Protein AF-A0A8S2FS53-F1 (afdb_monomer_lite)

Organism: NCBI:txid1234261

InterPro domains:
  IPR036691 Endonuclease/exonuclease/phosphatase superfamily [G3DSA:3.60.10.10] (2-83)

Structure (mmCIF, N/CA/C/O backbone):
data_AF-A0A8S2FS53-F1
#
_entry.id   AF-A0A8S2FS53-F1
#
loop_
_atom_site.group_PDB
_atom_site.id
_atom_site.type_symbol
_atom_site.label_atom_id
_atom_site.label_alt_id
_atom_site.label_comp_id
_atom_site.label_asym_id
_atom_site.label_entity_id
_atom_site.label_seq_id
_atom_site.pdbx_PDB_ins_code
_atom_site.Cartn_x
_atom_site.Cartn_y
_atom_site.Cartn_z
_atom_site.occupancy
_atom_site.B_iso_or_equiv
_atom_site.auth_seq_id
_atom_site.auth_comp_id
_atom_site.auth_asym_id
_atom_site.auth_atom_id
_atom_site.pdbx_PDB_model_num
ATOM 1 N N . MET A 1 1 ? -16.173 -11.121 13.273 1.00 83.44 1 MET A N 1
ATOM 2 C CA . MET A 1 1 ? -15.997 -11.750 11.947 1.00 83.44 1 MET A CA 1
ATOM 3 C C . MET A 1 1 ? -14.787 -11.100 11.314 1.00 83.44 1 MET A C 1
ATOM 5 O O . MET A 1 1 ? -14.750 -9.879 11.305 1.00 83.44 1 MET A O 1
ATOM 9 N N . PHE A 1 2 ? -13.807 -11.898 10.898 1.00 95.00 2 PHE A N 1
ATOM 10 C CA . PHE A 1 2 ? -12.571 -11.412 10.286 1.00 95.00 2 PHE A CA 1
ATOM 11 C C . PHE A 1 2 ? -12.792 -11.155 8.790 1.00 95.00 2 PHE A C 1
ATOM 13 O O . PHE A 1 2 ? -13.304 -12.036 8.099 1.00 95.00 2 PHE A O 1
ATOM 20 N N . ASN A 1 3 ? -12.432 -9.968 8.304 1.00 96.44 3 ASN A N 1
ATOM 21 C CA . ASN A 1 3 ? -12.714 -9.502 6.949 1.00 96.44 3 ASN A CA 1
ATOM 22 C C . ASN A 1 3 ? -11.433 -9.105 6.214 1.00 96.44 3 ASN A C 1
ATOM 24 O O . ASN A 1 3 ? -10.629 -8.316 6.709 1.00 96.44 3 ASN A O 1
ATOM 28 N N . VAL A 1 4 ? -11.298 -9.586 4.980 1.00 96.88 4 VAL A N 1
ATOM 29 C CA . VAL A 1 4 ? -10.177 -9.258 4.095 1.00 96.88 4 VAL A CA 1
ATOM 30 C C . VAL A 1 4 ? -10.714 -8.576 2.844 1.00 96.88 4 VAL A C 1
ATOM 32 O O . VAL A 1 4 ? -11.622 -9.093 2.195 1.00 96.88 4 VAL A O 1
ATOM 35 N N . ALA A 1 5 ? -10.143 -7.426 2.498 1.00 96.94 5 ALA A N 1
ATOM 36 C CA . ALA A 1 5 ? -10.407 -6.729 1.246 1.00 96.94 5 ALA A CA 1
ATOM 37 C C . ALA A 1 5 ? -9.179 -6.787 0.335 1.00 96.94 5 ALA A C 1
ATOM 39 O O . ALA A 1 5 ? -8.042 -6.846 0.802 1.00 96.94 5 ALA A O 1
ATOM 40 N N . PHE A 1 6 ? -9.403 -6.743 -0.976 1.00 96.94 6 PHE A N 1
ATOM 41 C CA . PHE A 1 6 ? -8.332 -6.728 -1.964 1.00 96.94 6 PHE A CA 1
ATOM 42 C C . PHE A 1 6 ? -8.638 -5.727 -3.075 1.00 96.94 6 PHE A C 1
ATOM 44 O O . PHE A 1 6 ? -9.760 -5.684 -3.580 1.00 96.94 6 PHE A O 1
ATOM 51 N N . LEU A 1 7 ? -7.634 -4.945 -3.469 1.00 96.44 7 LEU A N 1
ATOM 52 C CA . LEU A 1 7 ? -7.745 -3.938 -4.517 1.00 96.44 7 LEU A CA 1
ATOM 53 C C . LEU A 1 7 ? -6.517 -3.968 -5.431 1.00 96.44 7 LEU A C 1
ATOM 55 O O . LEU A 1 7 ? -5.375 -3.874 -4.984 1.00 96.44 7 LEU A O 1
ATOM 59 N N . ASN A 1 8 ? -6.752 -4.033 -6.738 1.00 96.50 8 ASN A N 1
ATOM 60 C CA . ASN A 1 8 ? -5.730 -3.697 -7.723 1.00 96.50 8 ASN A CA 1
ATOM 61 C C . ASN A 1 8 ? -5.755 -2.176 -7.936 1.00 96.50 8 ASN A C 1
ATOM 63 O O . ASN A 1 8 ? -6.683 -1.666 -8.563 1.00 96.50 8 ASN A O 1
ATOM 67 N N . VAL A 1 9 ? -4.778 -1.463 -7.368 1.00 95.06 9 VAL A N 1
ATOM 68 C CA . VAL A 1 9 ? -4.796 0.007 -7.281 1.00 95.06 9 VAL A CA 1
ATOM 69 C C . VAL A 1 9 ? -4.214 0.693 -8.517 1.00 95.06 9 VAL A C 1
ATOM 71 O O . VAL A 1 9 ? -4.494 1.864 -8.733 1.00 95.06 9 VAL A O 1
ATOM 74 N N . LYS A 1 10 ? -3.444 -0.027 -9.349 1.00 94.94 10 LYS A N 1
ATOM 75 C CA . LYS A 1 10 ? -2.801 0.508 -10.568 1.00 94.94 10 LYS A CA 1
ATOM 76 C C . LYS A 1 10 ? -2.058 1.830 -10.312 1.00 94.94 10 LYS A C 1
ATOM 78 O O . LYS A 1 10 ? -2.253 2.819 -11.011 1.00 94.94 10 LYS A O 1
ATOM 83 N N . GLY A 1 11 ? -1.216 1.824 -9.283 1.00 92.25 11 GLY A N 1
ATOM 84 C CA . GLY A 1 11 ? -0.479 2.981 -8.789 1.00 92.25 11 GLY A CA 1
ATOM 85 C C . GLY A 1 11 ? -1.092 3.547 -7.515 1.00 92.25 11 GLY A C 1
ATOM 86 O O . GLY A 1 11 ? -2.080 4.270 -7.545 1.00 92.25 11 GLY A O 1
ATOM 87 N N . LEU A 1 12 ? -0.472 3.268 -6.369 1.00 92.38 12 LEU A N 1
ATOM 88 C CA . LEU A 1 12 ? -1.017 3.698 -5.082 1.00 92.38 12 LEU A CA 1
ATOM 89 C C . LEU A 1 12 ? -0.958 5.216 -4.902 1.00 92.38 12 LEU A C 1
ATOM 91 O O . LEU A 1 12 ? -1.919 5.800 -4.427 1.00 92.38 12 LEU A O 1
ATOM 95 N N . VAL A 1 13 ? 0.145 5.859 -5.290 1.00 91.12 13 VAL A N 1
ATOM 96 C CA . VAL A 1 13 ? 0.358 7.303 -5.086 1.00 91.12 13 VAL A CA 1
ATOM 97 C C . VAL A 1 13 ? -0.758 8.170 -5.693 1.00 91.12 13 VAL A C 1
ATOM 99 O O . VAL A 1 13 ? -1.350 8.947 -4.944 1.00 91.12 13 VAL A O 1
ATOM 102 N N . PRO A 1 14 ? -1.105 8.053 -6.993 1.00 91.88 14 PRO A N 1
ATOM 103 C CA . PRO A 1 14 ? -2.171 8.871 -7.576 1.00 91.88 14 PRO A CA 1
ATOM 104 C C . PRO A 1 14 ? -3.563 8.562 -7.004 1.00 91.88 14 PRO A C 1
ATOM 106 O O . PRO A 1 14 ? -4.422 9.438 -7.005 1.00 91.88 14 PRO A O 1
ATOM 109 N N . HIS A 1 15 ? -3.781 7.348 -6.491 1.00 93.94 15 HIS A N 1
ATOM 110 C CA . HIS A 1 15 ? -5.078 6.881 -5.992 1.00 93.94 15 HIS A CA 1
ATOM 111 C C . HIS A 1 15 ? -5.178 6.855 -4.462 1.00 93.94 15 HIS A C 1
ATOM 113 O O . HIS A 1 15 ? -6.183 6.407 -3.909 1.00 93.94 15 HIS A O 1
ATOM 119 N N . PHE A 1 16 ? -4.156 7.337 -3.747 1.00 93.19 16 PHE A N 1
ATOM 120 C CA . PHE A 1 16 ? -4.078 7.162 -2.300 1.00 93.19 16 PHE A CA 1
ATOM 121 C C . PHE A 1 16 ? -5.234 7.853 -1.576 1.00 93.19 16 PHE A C 1
ATOM 123 O O . PHE A 1 16 ? -5.805 7.281 -0.654 1.00 93.19 16 PHE A O 1
ATOM 130 N N . LYS A 1 17 ? -5.633 9.043 -2.040 1.00 93.19 17 LYS A N 1
ATOM 131 C CA . LYS A 1 17 ? -6.774 9.779 -1.482 1.00 93.19 17 LYS A CA 1
ATOM 132 C C . LYS A 1 17 ? -8.089 9.005 -1.616 1.00 93.19 17 LYS A C 1
ATOM 134 O O . LYS A 1 17 ? -8.937 9.089 -0.730 1.00 93.19 17 LYS A O 1
ATOM 139 N N . ASP A 1 18 ? -8.268 8.258 -2.698 1.00 94.19 18 ASP A N 1
ATOM 140 C CA . ASP A 1 18 ? -9.477 7.460 -2.905 1.00 94.19 18 ASP A CA 1
ATOM 141 C C . ASP A 1 18 ? -9.461 6.247 -1.973 1.00 94.19 18 ASP A C 1
ATOM 143 O O . ASP A 1 18 ? -10.433 5.990 -1.265 1.00 94.19 18 ASP A O 1
ATOM 147 N N . VAL A 1 19 ? -8.314 5.563 -1.884 1.00 93.75 19 VAL A N 1
ATOM 148 C CA . VAL A 1 19 ? -8.083 4.443 -0.957 1.00 93.75 19 VAL A CA 1
ATOM 149 C C . VAL A 1 19 ? -8.305 4.869 0.497 1.00 93.75 19 VAL A C 1
ATOM 151 O O . VAL A 1 19 ? -9.009 4.181 1.236 1.00 93.75 19 VAL A O 1
ATOM 154 N N . SER A 1 20 ? -7.771 6.024 0.903 1.00 94.31 20 SER A N 1
ATOM 155 C CA . SER A 1 20 ? -7.865 6.536 2.274 1.00 94.31 20 SER A CA 1
ATOM 156 C C . SER A 1 20 ? -9.263 7.006 2.670 1.00 94.31 20 SER A C 1
ATOM 158 O O . SER A 1 20 ? -9.500 7.244 3.849 1.00 94.31 20 SER A O 1
ATOM 160 N N . ASN A 1 21 ? -10.182 7.145 1.711 1.00 94.88 21 ASN A N 1
ATOM 161 C CA . ASN A 1 21 ? -11.581 7.511 1.944 1.00 94.88 21 ASN A CA 1
ATOM 162 C C . ASN A 1 21 ? -12.556 6.370 1.596 1.00 94.88 21 ASN A C 1
ATOM 164 O O . ASN A 1 21 ? -13.772 6.526 1.733 1.00 94.88 21 ASN A O 1
ATOM 168 N N . HIS A 1 22 ? -12.059 5.208 1.157 1.00 95.00 22 HIS A N 1
ATOM 169 C CA . HIS A 1 22 ? -12.904 4.121 0.679 1.00 95.00 22 HIS A CA 1
ATOM 170 C C . HIS A 1 22 ? -13.561 3.361 1.840 1.00 95.00 22 HIS A C 1
ATOM 172 O O . HIS A 1 22 ? -12.996 2.420 2.398 1.00 95.00 22 HIS A O 1
ATOM 178 N N . PHE A 1 23 ? -14.817 3.697 2.139 1.00 92.56 23 PHE A N 1
ATOM 179 C CA . PHE A 1 23 ? -15.561 3.181 3.295 1.00 92.56 23 PHE A CA 1
ATOM 180 C C . PHE A 1 23 ? -15.496 1.654 3.471 1.00 92.56 23 PHE A C 1
ATOM 182 O O . PHE A 1 23 ? -15.151 1.170 4.546 1.00 92.56 23 PHE A 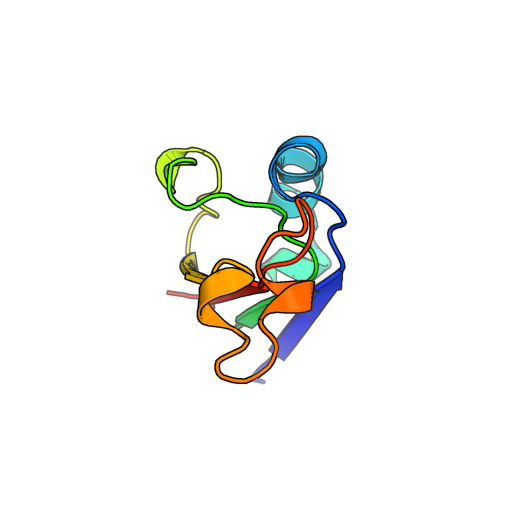O 1
ATOM 189 N N . ASN A 1 24 ? -15.778 0.877 2.419 1.00 90.75 24 ASN A N 1
ATOM 190 C CA . ASN A 1 24 ? -15.779 -0.590 2.528 1.00 90.75 24 ASN A CA 1
ATOM 191 C C . ASN A 1 24 ? -14.378 -1.179 2.748 1.00 90.75 24 ASN A C 1
ATOM 193 O O . ASN A 1 24 ? -14.243 -2.191 3.428 1.00 90.75 24 ASN A O 1
ATOM 197 N N . LEU A 1 25 ? -13.345 -0.541 2.193 1.00 93.81 25 LEU A N 1
ATOM 198 C CA . LEU A 1 25 ? -11.965 -0.999 2.293 1.00 93.81 25 LEU A CA 1
ATOM 199 C C . LEU A 1 25 ? -11.465 -0.807 3.729 1.00 93.81 25 LEU A C 1
ATOM 201 O O . LEU A 1 25 ? -10.930 -1.727 4.332 1.00 93.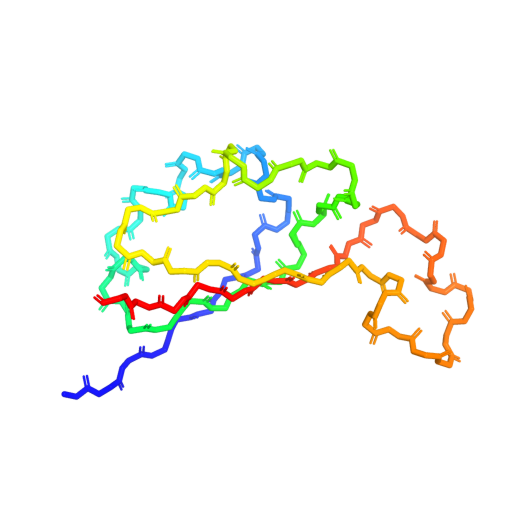81 25 LEU A O 1
ATOM 205 N N . LEU A 1 26 ? -11.751 0.362 4.310 1.00 94.88 26 LEU A N 1
ATOM 206 C CA . LEU A 1 26 ? -11.333 0.752 5.660 1.00 94.88 26 LEU A CA 1
ATOM 207 C C . LEU A 1 26 ? -12.062 0.006 6.790 1.00 94.88 26 LEU A C 1
ATOM 209 O O . LEU A 1 26 ? -11.709 0.164 7.962 1.00 94.88 26 LEU A O 1
ATOM 213 N N . ARG A 1 27 ? -13.075 -0.803 6.464 1.00 94.69 27 ARG A N 1
ATOM 214 C CA . ARG A 1 27 ? -13.751 -1.696 7.415 1.00 94.69 27 ARG A CA 1
ATOM 215 C C . ARG A 1 27 ? -13.125 -3.087 7.493 1.00 94.69 27 ARG A C 1
ATOM 217 O O . ARG A 1 27 ? -13.496 -3.832 8.397 1.00 94.69 27 ARG A O 1
ATOM 224 N N . ALA A 1 28 ? -12.229 -3.436 6.573 1.00 97.00 28 ALA A N 1
ATOM 225 C CA . ALA A 1 28 ? -11.538 -4.717 6.599 1.00 97.00 28 ALA A CA 1
ATOM 226 C C . ALA A 1 28 ? -10.520 -4.777 7.749 1.00 97.00 28 ALA A C 1
ATOM 228 O O . ALA A 1 28 ? -10.003 -3.758 8.190 1.00 97.00 28 ALA A O 1
ATOM 229 N N . ASP A 1 29 ? -10.216 -5.976 8.234 1.00 97.25 29 ASP A N 1
ATOM 230 C CA . ASP A 1 29 ? -9.114 -6.196 9.177 1.00 97.25 29 ASP A CA 1
ATOM 231 C C . ASP A 1 29 ? -7.773 -6.252 8.433 1.00 97.25 29 ASP A C 1
ATOM 233 O O . ASP A 1 29 ? -6.726 -5.877 8.963 1.00 97.25 29 ASP A O 1
ATOM 237 N N . VAL A 1 30 ? -7.815 -6.685 7.169 1.00 97.69 30 VAL A N 1
ATOM 238 C CA . VAL A 1 30 ? -6.666 -6.733 6.265 1.00 97.69 30 VAL A CA 1
ATOM 239 C C . VAL A 1 30 ? -7.055 -6.189 4.894 1.00 97.69 30 VAL A C 1
ATOM 241 O O . VAL A 1 30 ? -8.069 -6.591 4.323 1.00 97.69 30 VAL A O 1
ATOM 244 N N . ILE A 1 31 ? -6.221 -5.313 4.333 1.00 97.75 31 ILE A N 1
ATOM 245 C CA . ILE A 1 31 ? -6.374 -4.786 2.974 1.00 97.75 31 ILE A CA 1
ATOM 246 C C . ILE A 1 31 ? -5.157 -5.199 2.154 1.00 97.75 31 ILE A C 1
ATOM 248 O O . ILE A 1 31 ? -4.043 -4.749 2.415 1.00 97.75 31 ILE A O 1
ATOM 252 N N . GLY A 1 32 ? -5.364 -6.030 1.140 1.00 96.88 32 GLY A N 1
ATOM 253 C CA . GLY A 1 32 ? -4.349 -6.358 0.147 1.00 96.88 32 GLY A CA 1
ATOM 254 C C . GLY A 1 32 ? -4.377 -5.388 -1.033 1.00 96.88 32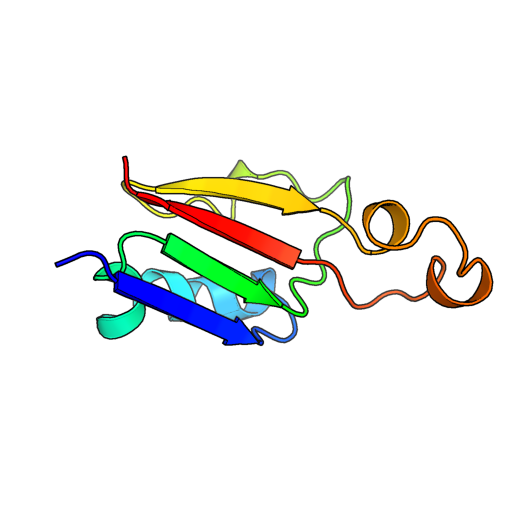 GLY A C 1
ATOM 255 O O . GLY A 1 32 ? -5.443 -5.049 -1.547 1.00 96.88 32 GLY A O 1
ATOM 256 N N . LEU A 1 33 ? -3.198 -4.983 -1.493 1.00 95.50 33 LEU A N 1
ATOM 257 C CA . LEU A 1 33 ? -3.001 -4.168 -2.684 1.00 95.50 33 LEU A CA 1
ATOM 258 C C . LEU A 1 33 ? -2.147 -4.901 -3.717 1.00 95.50 33 LEU A C 1
ATOM 260 O O . LEU A 1 33 ? -1.074 -5.416 -3.397 1.00 95.50 33 LEU A O 1
ATOM 264 N N . ALA A 1 34 ? -2.577 -4.853 -4.974 1.00 94.94 34 ALA A N 1
ATOM 265 C CA . ALA A 1 34 ? -1.765 -5.224 -6.129 1.00 94.94 34 ALA A CA 1
ATOM 266 C C . ALA A 1 34 ? -1.525 -4.027 -7.046 1.00 94.94 34 ALA A C 1
ATOM 268 O O . ALA A 1 34 ? -2.315 -3.082 -7.057 1.00 94.94 34 ALA A O 1
ATOM 269 N N . GLU A 1 35 ? -0.444 -4.100 -7.829 1.00 94.25 35 GLU A N 1
ATOM 270 C CA . GLU A 1 35 ? -0.019 -3.030 -8.735 1.00 94.25 35 GLU A C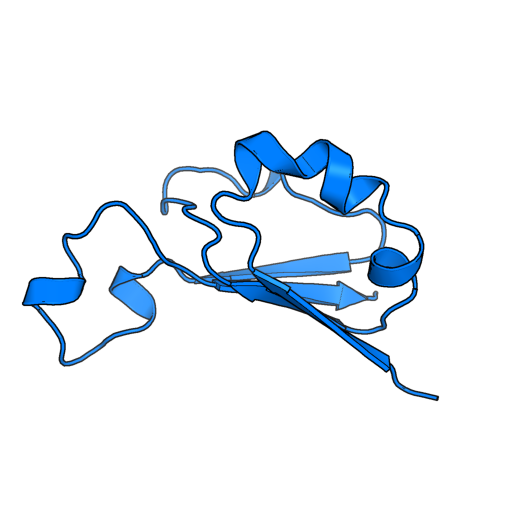A 1
ATOM 271 C C . GLU A 1 35 ? 0.180 -1.710 -7.972 1.00 94.25 35 GLU A C 1
ATOM 273 O O . GLU A 1 35 ? -0.320 -0.662 -8.368 1.00 94.25 35 GLU A O 1
ATOM 278 N N . SER A 1 36 ? 0.890 -1.762 -6.838 1.00 92.44 36 SER A N 1
ATOM 279 C CA . SER A 1 36 ? 1.146 -0.577 -6.003 1.00 92.44 36 SER A CA 1
ATOM 280 C C . SER A 1 36 ? 2.041 0.453 -6.699 1.00 92.44 36 SER A C 1
ATOM 282 O O . SER A 1 36 ? 1.915 1.648 -6.438 1.00 92.44 36 SER A O 1
ATOM 284 N N . TRP A 1 37 ? 2.930 -0.014 -7.582 1.00 92.19 37 TRP A N 1
ATOM 285 C CA . TRP A 1 37 ? 3.905 0.763 -8.363 1.00 92.19 37 TRP A CA 1
ATOM 286 C C . TRP A 1 37 ? 4.821 1.633 -7.502 1.00 92.19 37 TRP A C 1
ATOM 288 O O . TRP A 1 37 ? 5.360 2.645 -7.946 1.00 92.19 37 TRP A O 1
ATOM 298 N N . LEU A 1 38 ? 5.003 1.235 -6.247 1.00 87.75 38 LEU A N 1
ATOM 299 C CA . LEU A 1 38 ? 5.926 1.888 -5.339 1.00 87.75 38 LEU A CA 1
ATOM 300 C C . LEU A 1 38 ? 7.351 1.417 -5.645 1.00 87.75 38 LEU A C 1
ATOM 302 O O . LEU A 1 38 ? 7.592 0.238 -5.910 1.00 87.75 38 LEU A O 1
ATOM 306 N N . SER A 1 39 ? 8.302 2.346 -5.599 1.00 81.50 39 SER A N 1
ATOM 307 C CA . SER A 1 39 ? 9.731 2.039 -5.608 1.00 81.50 39 SER A CA 1
ATOM 308 C C . SER A 1 39 ? 10.253 1.892 -4.175 1.00 81.50 39 SER A C 1
ATOM 310 O O . SER A 1 39 ? 9.596 2.289 -3.214 1.00 81.50 39 SER A O 1
ATOM 312 N N . SER A 1 40 ? 11.472 1.370 -4.021 1.00 73.38 40 SER A N 1
ATOM 313 C CA . SER A 1 40 ? 12.161 1.317 -2.723 1.00 73.38 40 SER A CA 1
ATOM 314 C C . SER A 1 40 ? 12.471 2.705 -2.148 1.00 73.38 40 SER A C 1
ATOM 316 O O . SER A 1 40 ? 12.625 2.840 -0.940 1.00 73.38 40 SER A O 1
ATOM 318 N N . SER A 1 41 ? 12.561 3.734 -3.000 1.00 63.81 41 SER A N 1
ATOM 319 C CA . SER A 1 41 ? 12.824 5.126 -2.615 1.00 63.81 41 SER A CA 1
ATOM 320 C C . SER A 1 41 ? 11.566 5.902 -2.211 1.00 63.81 41 SER A C 1
ATOM 322 O O . SER A 1 41 ? 11.680 6.965 -1.603 1.00 63.81 41 SER A O 1
ATOM 324 N N . ASN A 1 42 ? 10.371 5.397 -2.541 1.00 59.66 42 ASN A N 1
ATOM 325 C CA . ASN A 1 42 ? 9.108 6.051 -2.210 1.00 59.66 42 ASN A CA 1
ATOM 326 C C . ASN A 1 42 ? 8.740 5.721 -0.763 1.00 59.66 42 ASN A C 1
ATOM 328 O O . ASN A 1 42 ? 8.162 4.682 -0.451 1.00 59.66 42 ASN A O 1
ATOM 332 N N . TYR A 1 43 ? 9.153 6.622 0.121 1.00 60.94 43 TYR A N 1
ATOM 333 C CA . TYR A 1 43 ? 9.020 6.508 1.563 1.00 60.94 43 TYR A CA 1
ATOM 334 C C . TYR A 1 43 ? 7.554 6.369 2.016 1.00 60.94 43 TYR A C 1
ATOM 336 O O . TYR A 1 43 ? 6.651 7.063 1.548 1.00 60.94 43 TYR A O 1
ATOM 344 N N . VAL A 1 44 ? 7.363 5.488 2.997 1.00 61.44 44 VAL A N 1
ATOM 345 C CA . VAL A 1 44 ? 6.106 4.981 3.580 1.00 61.44 4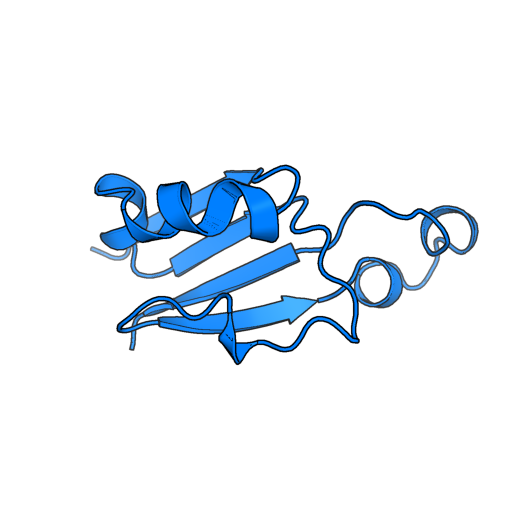4 VAL A CA 1
ATOM 346 C C . VAL A 1 44 ? 5.209 6.070 4.197 1.00 61.44 44 VAL A C 1
ATOM 348 O O . VAL A 1 44 ? 4.005 5.874 4.346 1.00 61.44 44 VAL A O 1
ATOM 351 N N . ASN A 1 45 ? 5.753 7.257 4.478 1.00 64.31 45 ASN A N 1
ATOM 352 C CA . ASN A 1 45 ? 5.033 8.324 5.181 1.00 64.31 45 ASN A CA 1
ATOM 353 C C . ASN A 1 45 ? 3.825 8.873 4.402 1.00 64.31 45 ASN A C 1
ATOM 355 O O . ASN A 1 45 ? 2.856 9.303 5.018 1.00 64.31 45 ASN A O 1
ATOM 359 N N . GLY A 1 46 ? 3.865 8.859 3.065 1.00 75.50 46 GLY A N 1
ATOM 360 C CA . GLY A 1 46 ? 2.783 9.399 2.231 1.00 75.50 46 GLY A CA 1
ATOM 361 C C . GLY A 1 46 ? 1.612 8.443 1.992 1.00 75.50 46 GLY A C 1
ATOM 362 O O . GLY A 1 46 ? 0.606 8.858 1.429 1.00 75.50 46 GLY A O 1
ATOM 363 N N . ILE A 1 47 ? 1.747 7.172 2.385 1.00 86.56 47 ILE A N 1
ATOM 364 C CA . ILE A 1 47 ? 0.782 6.102 2.081 1.00 86.56 47 ILE A CA 1
ATOM 365 C C . ILE A 1 47 ? 0.252 5.415 3.346 1.00 86.56 47 ILE A C 1
ATOM 367 O O . ILE A 1 47 ? -0.262 4.299 3.299 1.00 86.56 47 ILE A O 1
ATOM 371 N N . GLN A 1 48 ? 0.401 6.055 4.499 1.00 90.38 48 GLN A N 1
ATOM 372 C CA . GLN A 1 48 ? -0.012 5.502 5.779 1.00 90.38 48 GLN A CA 1
ATOM 373 C C . GLN A 1 48 ? -1.525 5.669 5.974 1.00 90.38 48 GLN A C 1
ATOM 375 O O . GLN A 1 48 ? -2.038 6.788 5.988 1.00 90.38 48 GLN A O 1
ATOM 380 N N . LEU A 1 49 ? -2.246 4.560 6.152 1.00 91.50 49 LEU A N 1
ATOM 381 C CA . LEU A 1 49 ? -3.651 4.591 6.560 1.00 91.50 49 LEU A CA 1
ATOM 382 C C . LEU A 1 49 ? -3.737 4.672 8.087 1.00 91.50 49 LEU A C 1
ATOM 384 O O . LEU A 1 49 ? -2.997 3.989 8.798 1.00 91.50 49 LEU A O 1
ATOM 388 N N . ASN A 1 50 ? -4.645 5.508 8.595 1.00 89.50 50 ASN A N 1
ATOM 389 C CA . ASN A 1 50 ? -4.893 5.582 10.033 1.00 89.50 50 ASN A CA 1
ATOM 390 C C . ASN A 1 50 ? -5.358 4.210 10.542 1.00 89.50 50 ASN A C 1
ATOM 392 O O . ASN A 1 50 ? -6.163 3.577 9.869 1.00 89.50 50 ASN A O 1
ATOM 396 N N . VAL A 1 51 ? -4.866 3.777 11.705 1.00 93.38 51 VAL A N 1
ATOM 397 C CA . VAL A 1 51 ? -5.136 2.470 12.342 1.00 93.38 51 VAL A CA 1
ATOM 398 C C . VAL A 1 51 ? -4.707 1.215 11.564 1.00 93.38 51 VAL A C 1
ATOM 400 O O . VAL A 1 51 ? -5.159 0.123 11.892 1.00 93.38 51 VAL A O 1
ATOM 403 N N . TYR A 1 52 ? -3.821 1.321 10.570 1.00 95.00 52 TYR A N 1
ATOM 404 C CA . TYR A 1 52 ? -3.244 0.149 9.899 1.00 95.00 52 TYR A CA 1
ATOM 405 C C . TYR A 1 52 ? -1.720 0.184 9.896 1.00 95.00 52 TYR A C 1
ATOM 407 O O . TYR A 1 52 ? -1.123 1.200 9.576 1.00 95.00 52 TYR A O 1
ATOM 415 N N . ASN A 1 53 ? -1.075 -0.952 10.119 1.00 93.50 53 ASN A N 1
ATOM 416 C CA . ASN A 1 53 ? 0.329 -1.146 9.776 1.00 93.50 53 ASN A CA 1
ATOM 417 C C . ASN A 1 53 ? 0.449 -1.532 8.302 1.00 93.50 53 ASN A C 1
ATOM 419 O O . ASN A 1 53 ? -0.280 -2.409 7.843 1.00 93.50 53 ASN A O 1
ATOM 423 N N . VAL A 1 54 ? 1.375 -0.915 7.566 1.00 91.38 54 VAL A N 1
ATOM 424 C CA . VAL A 1 54 ? 1.605 -1.225 6.149 1.00 91.38 54 VAL A CA 1
ATOM 425 C C . VAL A 1 54 ? 2.892 -2.014 5.954 1.00 91.38 54 VAL A C 1
ATOM 427 O O . VAL A 1 54 ? 3.955 -1.648 6.451 1.00 91.38 54 VAL A O 1
ATOM 430 N N . ILE A 1 55 ? 2.802 -3.093 5.185 1.00 90.94 55 ILE A N 1
ATOM 431 C CA . ILE A 1 55 ? 3.951 -3.836 4.676 1.00 90.94 55 ILE A CA 1
ATOM 432 C C . ILE A 1 55 ? 3.870 -3.795 3.156 1.00 90.94 55 ILE A C 1
ATOM 434 O O . ILE A 1 55 ? 2.827 -4.054 2.562 1.00 90.94 55 ILE A O 1
ATOM 438 N N . HIS A 1 56 ? 4.980 -3.471 2.510 1.00 90.00 56 HIS A N 1
ATOM 439 C CA . HIS A 1 56 ? 5.064 -3.364 1.061 1.00 90.00 56 HIS A CA 1
ATOM 440 C C . HIS A 1 56 ? 6.284 -4.130 0.543 1.00 90.00 56 HIS A C 1
ATOM 442 O O . HIS A 1 56 ? 7.318 -4.221 1.215 1.00 90.00 56 HIS A O 1
ATOM 448 N N . ARG A 1 57 ? 6.134 -4.699 -0.656 1.00 89.31 57 ARG A N 1
ATOM 449 C CA . ARG A 1 57 ? 7.209 -5.326 -1.423 1.00 89.31 57 ARG A CA 1
ATOM 450 C C . ARG A 1 57 ? 7.196 -4.817 -2.855 1.00 89.31 57 ARG A C 1
ATOM 452 O O . ARG A 1 57 ? 6.169 -4.878 -3.542 1.00 89.31 57 ARG A O 1
ATOM 459 N N . ILE A 1 58 ? 8.357 -4.359 -3.316 1.00 88.62 58 ILE A N 1
ATOM 460 C CA . ILE A 1 58 ? 8.525 -3.954 -4.712 1.00 88.62 58 ILE A CA 1
ATOM 461 C C . ILE A 1 58 ? 8.579 -5.189 -5.613 1.00 88.62 58 ILE A C 1
ATOM 463 O O . ILE A 1 58 ? 8.953 -6.284 -5.197 1.00 88.62 58 ILE A O 1
ATOM 467 N N . ARG A 1 59 ? 8.295 -5.011 -6.904 1.00 86.56 59 ARG A N 1
ATOM 468 C CA . ARG A 1 59 ? 8.336 -6.095 -7.902 1.00 86.56 59 ARG A CA 1
ATOM 469 C C . ARG A 1 59 ? 9.625 -6.922 -7.877 1.00 86.56 59 ARG A C 1
ATOM 471 O O . ARG A 1 59 ? 9.559 -8.141 -8.030 1.00 86.56 59 ARG A O 1
ATOM 478 N N . LYS A 1 60 ? 10.779 -6.269 -7.700 1.00 84.38 60 LYS A N 1
ATOM 479 C CA . LYS A 1 60 ? 12.091 -6.933 -7.669 1.00 84.38 60 LYS A CA 1
ATOM 480 C C . LYS A 1 60 ? 12.196 -7.956 -6.530 1.00 84.38 60 LYS A C 1
ATOM 482 O O . LYS A 1 60 ? 12.836 -8.987 -6.714 1.00 84.38 60 LYS A O 1
ATOM 487 N N . GLU A 1 61 ? 11.541 -7.6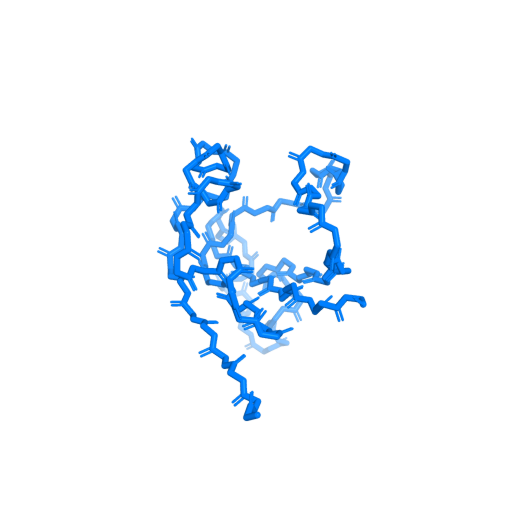84 -5.404 1.00 83.75 61 GLU A N 1
ATOM 488 C CA . GLU A 1 61 ? 11.515 -8.538 -4.212 1.00 83.75 61 GLU A CA 1
ATOM 489 C C . GLU A 1 61 ? 10.499 -9.679 -4.343 1.00 83.75 61 GLU A C 1
ATOM 491 O O . GLU A 1 61 ? 10.685 -10.736 -3.758 1.00 83.75 61 GLU A O 1
ATOM 496 N N . CYS A 1 62 ? 9.446 -9.506 -5.148 1.00 76.31 62 CYS A N 1
ATOM 497 C CA . CYS A 1 62 ? 8.394 -10.515 -5.305 1.00 76.31 62 CYS A CA 1
ATOM 498 C C . CYS A 1 62 ? 8.744 -11.660 -6.269 1.00 76.31 62 CYS A C 1
ATOM 500 O O . CYS A 1 62 ? 8.000 -12.635 -6.345 1.00 76.31 62 CYS A O 1
ATOM 502 N N . ARG A 1 63 ? 9.799 -11.537 -7.084 1.00 72.62 63 ARG A N 1
ATOM 503 C CA . ARG A 1 63 ? 10.129 -12.543 -8.108 1.00 72.62 63 ARG A CA 1
ATOM 504 C C . ARG A 1 63 ? 11.598 -12.910 -8.055 1.00 72.62 63 ARG A C 1
ATOM 506 O O . ARG A 1 63 ? 12.428 -12.178 -8.585 1.00 72.62 63 ARG A O 1
ATOM 513 N N . GLU A 1 64 ? 11.914 -14.059 -7.465 1.00 67.94 64 GLU A N 1
ATOM 514 C CA . GLU A 1 64 ? 13.295 -14.543 -7.355 1.00 67.94 64 GLU A CA 1
ATOM 515 C C . GLU A 1 64 ? 13.876 -15.035 -8.691 1.00 67.94 64 GLU A C 1
ATOM 517 O O . GLU A 1 64 ? 15.012 -14.703 -9.023 1.00 67.94 64 GLU A O 1
ATOM 522 N N . ASN A 1 65 ? 13.052 -15.678 -9.526 1.00 69.56 65 ASN A N 1
ATOM 523 C CA . ASN A 1 65 ? 13.506 -16.399 -10.725 1.00 69.56 65 ASN A CA 1
ATOM 524 C C . ASN A 1 65 ? 13.093 -15.763 -12.067 1.00 69.56 65 ASN A C 1
ATOM 526 O O . ASN A 1 65 ? 13.194 -16.398 -13.111 1.00 69.56 65 ASN A O 1
ATOM 530 N N . ALA A 1 66 ? 12.617 -14.514 -12.073 1.00 72.44 66 ALA A N 1
ATOM 531 C CA . ALA A 1 66 ? 12.125 -13.855 -13.289 1.00 72.44 66 ALA A CA 1
ATOM 532 C C . ALA A 1 66 ? 12.890 -12.562 -13.600 1.00 72.44 66 ALA A C 1
ATOM 534 O O . ALA A 1 66 ? 12.342 -11.464 -13.508 1.00 72.44 66 ALA A O 1
ATOM 535 N N . TYR A 1 67 ? 14.164 -12.699 -13.981 1.00 71.00 67 TYR A N 1
ATOM 536 C CA . TYR A 1 67 ? 15.080 -11.584 -14.257 1.00 71.00 67 TYR A CA 1
ATOM 537 C C . TYR A 1 67 ? 14.512 -10.544 -15.233 1.00 71.00 67 TYR A C 1
ATOM 539 O O . TYR A 1 67 ? 14.561 -9.352 -14.936 1.00 71.00 67 TYR A O 1
ATOM 547 N N . LEU A 1 68 ? 13.881 -10.985 -16.326 1.00 73.88 68 LEU A N 1
ATOM 548 C CA . LEU A 1 68 ? 13.255 -10.100 -17.321 1.00 73.88 68 LEU A CA 1
ATOM 549 C C . LEU A 1 68 ? 12.087 -9.279 -16.760 1.00 73.88 68 LEU A C 1
ATOM 551 O O . LEU A 1 68 ? 11.771 -8.210 -17.267 1.00 73.88 68 LEU A O 1
ATOM 555 N N . LEU A 1 69 ? 11.435 -9.769 -15.706 1.00 72.94 69 LEU A N 1
ATOM 556 C CA . LEU A 1 69 ? 10.277 -9.109 -15.116 1.00 72.94 69 LEU A CA 1
ATOM 557 C C . LEU A 1 69 ? 10.657 -8.181 -13.967 1.00 72.94 69 LEU A C 1
ATOM 559 O O . LEU A 1 69 ? 9.798 -7.412 -13.555 1.00 72.94 69 LEU A O 1
ATOM 563 N N . ARG A 1 70 ? 11.898 -8.230 -13.463 1.00 72.62 70 ARG A N 1
ATOM 564 C CA . ARG A 1 70 ? 12.387 -7.399 -12.348 1.00 72.62 70 ARG A CA 1
ATOM 565 C C . ARG A 1 70 ? 12.679 -5.952 -12.740 1.00 72.62 70 ARG A C 1
ATOM 567 O O . ARG A 1 70 ? 12.606 -5.087 -11.875 1.00 72.62 70 ARG A O 1
ATOM 574 N N . SER A 1 71 ? 13.031 -5.704 -14.000 1.00 71.50 71 SER A N 1
ATOM 575 C CA . SER A 1 71 ? 13.391 -4.378 -14.528 1.00 71.50 71 SER A CA 1
ATOM 576 C C . SER A 1 71 ? 12.190 -3.551 -14.990 1.00 71.50 71 SER A C 1
ATOM 578 O O . SER A 1 71 ? 12.348 -2.390 -15.357 1.00 71.50 71 SER A O 1
ATOM 580 N N . LEU A 1 72 ? 10.990 -4.135 -14.990 1.00 78.94 72 LEU A N 1
ATOM 581 C CA . LEU A 1 72 ? 9.777 -3.433 -15.389 1.00 78.94 72 LEU A CA 1
ATOM 582 C C . LEU A 1 72 ? 9.358 -2.414 -14.321 1.00 78.94 72 LEU A C 1
ATOM 584 O O . LEU A 1 72 ? 9.412 -2.691 -13.125 1.00 78.94 72 LEU A O 1
ATOM 588 N N . VAL A 1 73 ? 8.901 -1.254 -14.795 1.00 74.19 73 VAL A N 1
ATOM 589 C CA . VAL A 1 73 ? 8.588 -0.057 -13.991 1.00 74.19 73 VAL A CA 1
ATOM 590 C C . VAL A 1 73 ? 7.360 -0.246 -13.084 1.00 74.19 73 VAL A C 1
ATOM 592 O O . VAL A 1 73 ? 7.273 0.354 -12.019 1.00 74.19 73 VAL A O 1
ATOM 595 N N . HIS A 1 74 ? 6.423 -1.110 -13.481 1.00 86.06 74 HIS A N 1
ATOM 596 C CA . HIS A 1 74 ? 5.142 -1.336 -12.799 1.00 86.06 74 HIS A CA 1
ATOM 597 C C . HIS A 1 74 ? 5.122 -2.650 -12.020 1.00 86.06 74 HIS A C 1
ATOM 599 O O . HIS A 1 74 ? 5.936 -3.523 -12.274 1.00 86.06 74 HIS A O 1
ATOM 605 N N . GLY A 1 75 ? 4.169 -2.842 -11.111 1.00 89.00 75 GLY A N 1
ATOM 606 C CA . GLY A 1 75 ? 4.008 -4.015 -10.238 1.00 89.00 75 GLY A CA 1
ATOM 607 C C . GLY A 1 75 ? 4.154 -3.698 -8.747 1.00 89.00 75 GLY A C 1
ATOM 608 O O . GLY A 1 75 ? 3.938 -2.571 -8.320 1.00 89.00 75 GLY A O 1
ATOM 609 N N . GLY A 1 76 ? 4.527 -4.699 -7.948 1.00 90.31 76 GLY A N 1
ATOM 610 C CA . GLY A 1 76 ? 4.607 -4.563 -6.489 1.00 90.31 76 GLY A CA 1
ATOM 611 C C . GLY A 1 76 ? 3.269 -4.813 -5.793 1.00 90.31 76 GLY A C 1
ATOM 612 O O . GLY A 1 76 ? 2.203 -4.795 -6.418 1.00 90.31 76 GLY A O 1
ATOM 613 N N . VAL A 1 77 ? 3.353 -5.108 -4.498 1.00 93.31 77 VAL A N 1
ATOM 614 C CA . VAL A 1 77 ? 2.211 -5.459 -3.645 1.00 93.31 77 VAL A CA 1
ATOM 615 C C . VAL A 1 77 ? 2.325 -4.782 -2.287 1.00 93.31 77 VAL A C 1
ATOM 617 O O . VAL A 1 77 ? 3.425 -4.495 -1.812 1.00 93.31 77 VAL A O 1
ATOM 620 N N . GLY A 1 78 ? 1.185 -4.544 -1.652 1.00 92.94 78 GLY A N 1
ATOM 621 C CA . GLY A 1 78 ? 1.105 -4.009 -0.298 1.00 92.94 78 GLY A CA 1
ATOM 622 C C . GLY A 1 78 ? 0.063 -4.749 0.525 1.00 92.94 78 GLY A C 1
ATOM 623 O O . GLY A 1 78 ? -0.871 -5.331 -0.022 1.00 92.94 78 GLY A O 1
ATOM 624 N N . ILE A 1 79 ? 0.219 -4.721 1.839 1.00 95.31 79 ILE A N 1
ATOM 625 C CA . ILE A 1 79 ? -0.771 -5.204 2.790 1.00 95.31 79 ILE A CA 1
ATOM 626 C C . ILE A 1 79 ? -0.882 -4.198 3.930 1.00 95.31 79 ILE A C 1
ATOM 628 O O . ILE A 1 79 ? 0.126 -3.786 4.500 1.00 95.31 79 ILE A O 1
ATOM 632 N N . TYR A 1 80 ? -2.108 -3.801 4.243 1.00 96.00 80 TYR A N 1
ATOM 633 C CA . TYR A 1 80 ? -2.436 -3.072 5.458 1.00 96.00 80 TYR A CA 1
ATOM 634 C C . TYR A 1 80 ? -3.078 -4.038 6.444 1.00 96.00 80 TYR A C 1
ATOM 636 O O . TYR A 1 80 ? -4.006 -4.760 6.082 1.00 96.00 80 TYR A O 1
ATOM 644 N N . ILE A 1 81 ? -2.591 -4.040 7.678 1.00 96.69 81 ILE A N 1
ATOM 645 C CA . ILE A 1 81 ? -3.087 -4.875 8.772 1.00 96.69 81 ILE A CA 1
ATOM 646 C C . ILE A 1 81 ? -3.580 -3.938 9.860 1.00 96.69 81 ILE A C 1
ATOM 648 O O . ILE A 1 81 ? -2.813 -3.104 10.340 1.00 96.69 81 ILE A O 1
ATOM 652 N N . LYS A 1 82 ? -4.859 -4.042 10.211 1.00 96.12 82 LYS A N 1
ATOM 653 C CA . LYS A 1 82 ? -5.475 -3.176 11.212 1.00 96.12 82 LYS A CA 1
ATOM 654 C C . LYS A 1 82 ? -4.826 -3.396 12.583 1.00 96.12 82 LYS A C 1
ATOM 656 O O . LYS A 1 82 ? -4.549 -4.541 12.942 1.00 96.12 82 LYS A O 1
ATOM 661 N N . VAL A 1 83 ? -4.551 -2.302 13.294 1.00 90.75 83 VAL A N 1
ATOM 662 C CA . VAL A 1 83 ? -3.986 -2.286 14.658 1.00 90.75 83 VAL A CA 1
ATOM 663 C C . VAL A 1 83 ? -5.099 -2.356 15.692 1.00 90.75 83 VAL A C 1
ATOM 665 O O . VAL A 1 83 ? -6.144 -1.702 15.466 1.00 90.75 83 VAL A O 1
#

Foldseek 3Di:
DAFEEEDAQLACQVCLVVCLPPVVQVPHQKYKYKFNLDDPPRDPPRRDHPQWDKDWDDQLRVDPDCPVRNPDSIIIMMMTGGD

Secondary structure (DSSP, 8-state):
---EEEEE-S-HHHHHHHHTT-TTTTTSSEEEEE-----TTS-GGGGPPTTEEEEEE-HHHH-SS-HHHHS-SS--EEEEEE-

pLDDT: mean 87.53, std 10.36, range [59.66, 97.75]

Sequence (83 aa):
MFNVAFLNVKGLVPHFKDVSNHFNLLRADVIGLAESWLSSSNYVNGIQLNVYNVIHRIRKECRENAYLLRSLVHGGVGIYIKV

Radius of gyration: 12.99 Å; chains: 1; bounding box: 31×26×32 Å